Protein AF-A0A2M7SID9-F1 (afdb_monomer)

Foldseek 3Di:
DPPVVVVVVVVVLVVLLVVVLVVLVVVDPDDDPVLSVLSCCLLVVLLVVLLVVLQVVLLVCVPPCPPCLVVVVVVLVVVLVVVVVVVVVCVVPDPDPPNCSPPVNSNVSSNSSNVSSNSVSSVVNVVD

Secondary structure (DSSP, 8-state):
--HHHHHHHHHHHHHHHHHHHHHHHHH-SS--HHHHHHHHHHHHHHHHHHHHHHHHHHHHHTTTSTTTHHHHHHHHHHHHHHHHHHHHHHGGG------TT-HHHHHHHHHHHTHHHHHHHHHHHH--

Sequence (128 aa):
MHMITIVFIALGLAMDALAVSIASGTAIRHLTANGALKIAVFFGSFQAIMPLIGWSAGLGLINLISGVDHWIAFAILSFIGCKMIYESRKIELKERKTNPLNTSVLLILSVATSIDALAVGVSFAFLK

Solvent-accessible surface area (backbone atoms only — not comparable to full-atom values): 7163 Å² total; per-residue (Å²): 134,61,71,66,58,56,52,54,50,52,52,56,62,47,47,61,58,47,52,51,50,50,55,50,56,74,70,40,94,76,77,46,72,69,51,55,50,51,52,50,53,49,37,52,50,39,49,58,47,25,26,54,51,19,27,60,49,25,69,74,36,64,87,75,41,85,86,46,58,71,60,51,54,49,52,52,51,50,51,51,51,50,48,53,54,50,52,65,66,52,62,82,79,52,99,60,88,74,58,72,78,40,66,69,57,44,49,53,51,29,54,65,56,24,50,60,31,20,52,52,14,25,51,56,41,69,69,113

Structure (mmCIF, N/CA/C/O backbone):
data_AF-A0A2M7SID9-F1
#
_entry.id   AF-A0A2M7SID9-F1
#
loop_
_atom_site.group_PDB
_atom_site.id
_atom_site.type_symbol
_atom_site.label_atom_id
_atom_site.label_alt_id
_atom_site.label_comp_id
_atom_site.label_asym_id
_atom_site.label_entity_id
_atom_site.label_seq_id
_atom_site.pdbx_PDB_ins_code
_atom_site.Cartn_x
_atom_site.Cartn_y
_atom_site.Cartn_z
_atom_site.occupancy
_atom_site.B_iso_or_equiv
_atom_site.auth_seq_id
_atom_site.auth_comp_id
_atom_site.auth_asym_id
_atom_site.auth_atom_id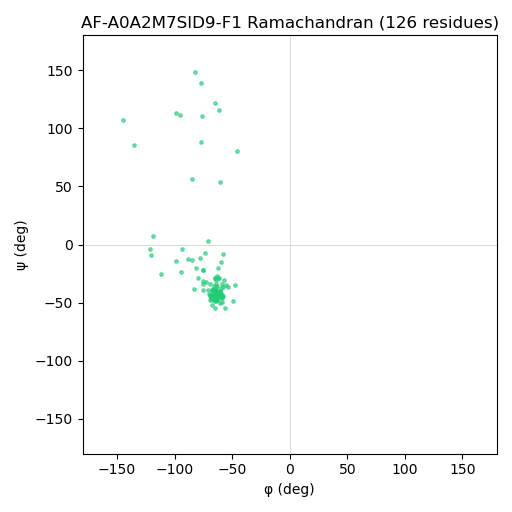
_atom_site.pdbx_PDB_model_num
ATOM 1 N N . MET A 1 1 ? -23.163 3.412 8.743 1.00 59.72 1 MET A N 1
ATOM 2 C CA . MET A 1 1 ? -22.346 3.879 7.597 1.00 59.72 1 MET A CA 1
ATOM 3 C C . MET A 1 1 ? -23.185 3.882 6.337 1.00 59.72 1 MET A C 1
ATOM 5 O O . MET A 1 1 ? -23.836 2.878 6.076 1.00 59.72 1 MET A O 1
ATOM 9 N N . HIS A 1 2 ? -23.179 4.965 5.559 1.00 83.06 2 HIS A N 1
ATOM 10 C CA . HIS A 1 2 ? -23.822 4.975 4.243 1.00 83.06 2 HIS A CA 1
ATOM 11 C C . HIS A 1 2 ? -22.922 4.239 3.238 1.00 83.06 2 HIS A C 1
ATOM 13 O O . HIS A 1 2 ? -21.704 4.419 3.257 1.00 83.06 2 HIS A O 1
ATOM 19 N N . MET A 1 3 ? -23.498 3.430 2.347 1.00 82.88 3 MET A N 1
ATOM 20 C CA . MET A 1 3 ? -22.741 2.611 1.384 1.00 82.88 3 MET A CA 1
ATOM 21 C C . MET A 1 3 ? -21.811 3.457 0.494 1.00 82.88 3 MET A C 1
ATOM 23 O O . MET A 1 3 ? -20.711 3.040 0.152 1.00 82.88 3 MET A O 1
ATOM 27 N N . ILE A 1 4 ? -22.218 4.698 0.223 1.00 88.94 4 ILE A N 1
ATOM 28 C CA . ILE A 1 4 ? -21.449 5.704 -0.520 1.00 88.94 4 ILE A CA 1
ATOM 29 C C . ILE A 1 4 ? -20.114 6.019 0.174 1.00 88.94 4 ILE A C 1
ATOM 31 O O . ILE A 1 4 ? -19.080 6.048 -0.483 1.00 88.94 4 ILE A O 1
ATOM 35 N N . THR A 1 5 ? -20.103 6.203 1.497 1.00 86.19 5 THR A N 1
ATOM 36 C CA . THR A 1 5 ? -18.882 6.531 2.251 1.00 86.19 5 THR A CA 1
ATOM 37 C C . THR A 1 5 ? -17.858 5.401 2.176 1.00 86.19 5 THR A C 1
ATOM 39 O O . THR A 1 5 ? -16.676 5.656 1.975 1.00 86.19 5 THR A O 1
ATOM 42 N N . ILE A 1 6 ? -18.314 4.149 2.274 1.00 85.81 6 ILE A N 1
ATOM 43 C CA . ILE A 1 6 ? -17.445 2.966 2.175 1.00 85.81 6 ILE A CA 1
ATOM 44 C C . ILE A 1 6 ? -16.817 2.884 0.781 1.00 85.81 6 ILE A C 1
ATOM 46 O O . ILE A 1 6 ? -15.619 2.641 0.666 1.00 85.81 6 ILE A O 1
ATOM 50 N N . VAL A 1 7 ? -17.601 3.139 -0.272 1.00 88.50 7 VAL A N 1
ATOM 51 C CA . VAL A 1 7 ? -17.099 3.155 -1.654 1.00 88.50 7 VAL A CA 1
ATOM 52 C C . VAL A 1 7 ? -16.054 4.255 -1.851 1.00 88.50 7 VAL A C 1
ATOM 54 O O . VAL A 1 7 ? -15.006 3.987 -2.429 1.00 88.50 7 VAL A O 1
ATOM 57 N N . PHE A 1 8 ? -16.292 5.465 -1.339 1.00 88.81 8 PHE A N 1
ATOM 58 C CA . PHE A 1 8 ? -15.324 6.563 -1.435 1.00 88.81 8 PHE A CA 1
ATOM 59 C C . PHE A 1 8 ? 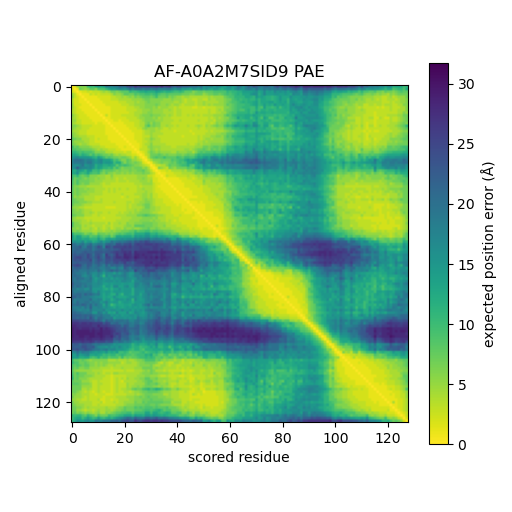-14.022 6.272 -0.679 1.00 88.81 8 PHE A C 1
ATOM 61 O O . PHE A 1 8 ? -12.948 6.546 -1.208 1.00 88.81 8 PHE A O 1
ATOM 68 N N . ILE A 1 9 ? -14.099 5.680 0.517 1.00 86.75 9 ILE A N 1
ATOM 69 C CA . ILE A 1 9 ? -12.914 5.265 1.283 1.00 86.75 9 ILE A CA 1
ATOM 70 C C . ILE A 1 9 ? -12.144 4.176 0.532 1.00 86.75 9 ILE A C 1
ATOM 72 O O . ILE A 1 9 ? -10.931 4.281 0.383 1.00 86.75 9 ILE A O 1
ATOM 76 N N . ALA A 1 10 ? -12.837 3.155 0.022 1.00 86.31 10 ALA A N 1
ATOM 77 C CA . ALA A 1 10 ? -12.209 2.078 -0.739 1.00 86.31 10 ALA A CA 1
ATOM 78 C C . ALA A 1 10 ? -11.527 2.602 -2.012 1.00 86.31 10 ALA A C 1
ATOM 80 O O . ALA A 1 10 ? -10.419 2.180 -2.336 1.00 86.31 10 ALA A O 1
ATOM 81 N N . LEU A 1 11 ? -12.161 3.549 -2.708 1.00 88.44 11 LEU A N 1
ATOM 82 C CA . LEU A 1 11 ? -11.589 4.193 -3.887 1.00 88.44 11 LEU A CA 1
ATOM 83 C C . LEU A 1 11 ? -10.368 5.041 -3.510 1.00 88.44 11 LEU A C 1
ATOM 85 O O . LEU A 1 11 ? -9.350 4.955 -4.188 1.00 88.44 11 LEU A O 1
ATOM 89 N N . GLY A 1 12 ? -10.440 5.784 -2.401 1.00 87.19 12 GLY A N 1
ATOM 90 C CA . GLY A 1 12 ? -9.316 6.527 -1.826 1.00 87.19 12 GLY A CA 1
ATOM 91 C C . GLY A 1 12 ? -8.107 5.643 -1.533 1.00 87.19 12 GLY A C 1
ATOM 92 O O . GLY A 1 12 ? -7.035 5.877 -2.077 1.00 87.19 12 GLY A O 1
ATOM 93 N N . LEU A 1 13 ? -8.306 4.573 -0.763 1.00 84.12 13 LEU A N 1
ATOM 94 C CA . LEU A 1 13 ? -7.258 3.603 -0.423 1.00 84.12 13 LEU A CA 1
ATOM 95 C C . LEU A 1 13 ? -6.681 2.885 -1.651 1.00 84.12 13 LEU A C 1
ATOM 97 O O . LEU A 1 13 ? -5.527 2.465 -1.646 1.00 84.12 13 LEU A O 1
ATOM 101 N N . ALA A 1 14 ? -7.469 2.710 -2.714 1.00 86.62 14 ALA A N 1
ATOM 102 C CA . ALA A 1 14 ? -6.985 2.104 -3.949 1.00 86.62 14 ALA A CA 1
ATOM 103 C C . ALA A 1 14 ? -6.095 3.052 -4.777 1.00 86.62 14 ALA A C 1
ATOM 105 O O . ALA A 1 14 ? -5.303 2.569 -5.593 1.00 86.62 14 ALA A O 1
ATOM 106 N N . MET A 1 15 ? -6.196 4.376 -4.589 1.00 87.69 15 MET A N 1
ATOM 107 C CA . MET A 1 15 ? -5.444 5.354 -5.386 1.00 87.69 15 MET A CA 1
ATOM 108 C C . MET A 1 15 ? -3.932 5.269 -5.161 1.00 87.69 15 MET A C 1
ATOM 110 O O . MET A 1 15 ? -3.184 5.391 -6.132 1.00 87.69 15 MET A O 1
ATOM 114 N N . ASP A 1 16 ? -3.470 4.984 -3.944 1.00 82.88 16 ASP A N 1
ATOM 115 C CA . ASP A 1 16 ? -2.030 4.918 -3.672 1.00 82.88 16 ASP A CA 1
ATOM 116 C C . ASP A 1 16 ? -1.382 3.695 -4.345 1.00 82.88 16 ASP A C 1
ATOM 118 O O . ASP A 1 16 ? -0.341 3.806 -5.003 1.00 82.88 16 ASP A O 1
ATOM 122 N N . ALA A 1 17 ? -2.042 2.533 -4.283 1.00 83.19 17 ALA A N 1
ATOM 123 C CA . ALA A 1 17 ? -1.612 1.333 -5.002 1.00 83.19 17 ALA A CA 1
ATOM 124 C C . ALA A 1 17 ? -1.664 1.527 -6.532 1.00 83.19 17 ALA A C 1
ATOM 126 O O . ALA A 1 17 ? -0.777 1.062 -7.258 1.00 83.19 17 ALA A O 1
ATOM 127 N N . LEU A 1 18 ? -2.671 2.254 -7.031 1.00 85.44 18 LEU A N 1
ATOM 128 C CA . LEU A 1 18 ? -2.798 2.600 -8.447 1.00 85.44 18 LEU A CA 1
ATOM 129 C C . LEU A 1 18 ? -1.645 3.500 -8.914 1.00 85.44 18 LEU A C 1
ATOM 131 O O . LEU A 1 18 ? -1.017 3.206 -9.935 1.00 85.44 18 LEU A O 1
ATOM 135 N N . ALA A 1 19 ? -1.337 4.562 -8.167 1.00 83.06 19 ALA A N 1
ATOM 136 C CA . ALA A 1 19 ? -0.266 5.499 -8.496 1.00 83.06 19 ALA A CA 1
ATOM 137 C C . ALA A 1 19 ? 1.089 4.785 -8.599 1.00 83.06 19 ALA A C 1
ATOM 139 O O . ALA A 1 19 ? 1.826 4.964 -9.574 1.00 83.06 19 ALA A O 1
ATOM 140 N N . VAL A 1 20 ? 1.383 3.903 -7.642 1.00 76.56 20 VAL A N 1
ATOM 141 C CA . VAL A 1 20 ? 2.613 3.107 -7.641 1.00 76.56 20 VAL A CA 1
ATOM 142 C C . VAL A 1 20 ? 2.659 2.105 -8.798 1.00 76.56 20 VAL A C 1
ATOM 144 O O . VAL A 1 20 ? 3.715 1.934 -9.420 1.00 76.56 20 VAL A O 1
ATOM 147 N N . SER A 1 21 ? 1.538 1.460 -9.130 1.00 79.44 21 SER A N 1
ATOM 148 C CA . SER A 1 21 ? 1.467 0.533 -10.264 1.00 79.44 21 SER A CA 1
ATOM 149 C C . SER A 1 21 ? 1.705 1.246 -11.599 1.00 79.44 21 SER A C 1
ATOM 151 O O . SER A 1 21 ? 2.426 0.723 -12.450 1.00 79.44 21 SER A O 1
ATOM 153 N N . ILE A 1 22 ? 1.154 2.452 -11.779 1.00 81.62 22 ILE A N 1
ATOM 154 C CA . ILE A 1 22 ? 1.376 3.271 -12.981 1.00 81.62 22 ILE A CA 1
ATOM 155 C C . ILE A 1 22 ? 2.839 3.719 -13.055 1.00 81.62 22 ILE A C 1
ATOM 157 O O . ILE A 1 22 ? 3.475 3.532 -14.091 1.00 81.62 22 ILE A O 1
ATOM 161 N N . ALA A 1 23 ? 3.399 4.238 -11.959 1.00 75.69 23 ALA A N 1
ATOM 162 C CA . ALA A 1 23 ? 4.797 4.670 -11.903 1.00 75.69 23 ALA A CA 1
ATOM 163 C C . ALA A 1 23 ? 5.777 3.515 -12.177 1.00 75.69 23 ALA A C 1
ATOM 165 O O . ALA A 1 23 ? 6.752 3.669 -12.912 1.00 75.69 23 ALA A O 1
ATOM 166 N N . SER A 1 24 ? 5.499 2.327 -11.634 1.00 72.25 24 SER A N 1
ATOM 167 C CA . SER A 1 24 ? 6.295 1.124 -11.901 1.00 72.25 24 SER A CA 1
ATOM 168 C C . SER A 1 24 ? 6.148 0.664 -13.354 1.00 72.25 24 SER A C 1
ATOM 170 O O . SER A 1 24 ? 7.131 0.263 -13.975 1.00 72.25 24 SER A O 1
ATOM 172 N N . GLY A 1 25 ? 4.939 0.752 -13.917 1.00 73.56 25 GLY A N 1
ATOM 173 C CA . GLY A 1 25 ? 4.653 0.390 -15.305 1.00 73.56 25 GLY A CA 1
ATOM 174 C C . GLY A 1 25 ? 5.360 1.284 -16.326 1.00 73.56 25 GLY A C 1
ATOM 175 O O . GLY A 1 25 ? 5.855 0.777 -17.329 1.00 73.56 25 GLY A O 1
ATOM 176 N N . THR A 1 26 ? 5.468 2.587 -16.060 1.00 73.06 26 THR A N 1
ATOM 177 C CA . THR A 1 26 ? 6.165 3.536 -16.945 1.00 73.06 26 THR A CA 1
ATOM 178 C C . THR A 1 26 ? 7.685 3.502 -16.777 1.00 73.06 26 THR A C 1
ATOM 180 O O . THR A 1 26 ? 8.411 3.739 -17.742 1.00 73.06 26 THR A O 1
ATOM 183 N N . ALA A 1 27 ? 8.189 3.165 -15.585 1.00 67.25 27 ALA A N 1
ATOM 184 C CA . ALA A 1 27 ? 9.624 3.048 -15.319 1.00 67.25 27 ALA A CA 1
ATOM 185 C C . ALA A 1 27 ? 10.263 1.766 -15.901 1.00 67.25 27 ALA A C 1
ATOM 187 O O . ALA A 1 27 ? 11.478 1.720 -16.113 1.00 67.25 27 ALA A O 1
ATOM 188 N N . ILE A 1 28 ? 9.480 0.710 -16.162 1.00 70.00 28 ILE A N 1
ATOM 189 C CA . ILE A 1 28 ? 9.986 -0.576 -16.665 1.00 70.00 28 ILE A CA 1
ATOM 190 C C . ILE A 1 28 ? 9.870 -0.639 -18.195 1.00 70.00 28 ILE A C 1
ATOM 192 O O . ILE A 1 28 ? 8.790 -0.798 -18.750 1.00 70.00 28 ILE A O 1
ATOM 196 N N . ARG A 1 29 ? 11.015 -0.629 -18.892 1.00 60.06 29 ARG A N 1
ATOM 197 C CA . ARG A 1 29 ? 11.093 -0.698 -20.369 1.00 60.06 29 ARG A CA 1
ATOM 198 C C . ARG A 1 29 ? 10.538 -2.001 -20.978 1.00 60.06 29 ARG A C 1
ATOM 200 O O . ARG A 1 29 ? 10.097 -1.992 -22.120 1.00 60.06 29 ARG A O 1
ATOM 207 N N . HIS A 1 30 ? 10.559 -3.107 -20.228 1.00 64.94 30 HIS A N 1
ATOM 208 C CA . HIS A 1 30 ? 9.976 -4.401 -20.613 1.00 64.94 30 HIS A CA 1
ATOM 209 C C . HIS A 1 30 ? 9.197 -5.008 -19.442 1.00 64.94 30 HIS A C 1
ATOM 211 O O . HIS A 1 30 ? 9.738 -5.784 -18.651 1.00 64.94 30 HIS A O 1
ATOM 217 N N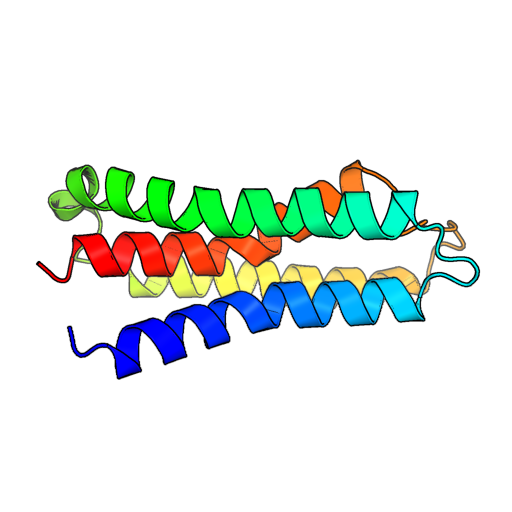 . LEU A 1 31 ? 7.929 -4.624 -19.303 1.00 67.00 31 LEU A N 1
ATOM 218 C CA . LEU A 1 31 ? 7.047 -5.184 -18.285 1.00 67.00 31 LEU A CA 1
ATOM 219 C C . LEU A 1 31 ? 6.595 -6.584 -18.727 1.00 67.00 31 LEU A C 1
ATOM 221 O O . LEU A 1 31 ? 5.851 -6.733 -19.693 1.00 67.00 31 LEU A O 1
ATOM 225 N N . THR A 1 32 ? 7.054 -7.628 -18.042 1.00 75.50 32 THR A N 1
ATOM 226 C CA . THR A 1 32 ? 6.538 -8.989 -18.245 1.00 75.50 32 THR A CA 1
ATOM 227 C C . THR A 1 32 ? 5.247 -9.181 -17.451 1.00 75.50 32 THR A C 1
ATOM 229 O O . THR A 1 32 ? 5.097 -8.619 -16.365 1.00 75.50 32 THR A O 1
ATOM 232 N N . ALA A 1 33 ? 4.324 -10.012 -17.951 1.00 76.75 33 ALA A N 1
ATOM 233 C CA . ALA A 1 33 ? 3.065 -10.322 -17.258 1.00 76.75 33 ALA A CA 1
ATOM 234 C C . ALA A 1 33 ? 3.300 -10.814 -15.816 1.00 76.75 33 ALA A C 1
ATOM 236 O O . ALA A 1 33 ? 2.589 -10.420 -14.897 1.00 76.75 33 ALA A O 1
ATOM 237 N N . ASN A 1 34 ? 4.374 -11.579 -15.596 1.00 77.88 34 ASN A N 1
ATOM 238 C CA . ASN A 1 34 ? 4.789 -12.036 -14.268 1.00 77.88 34 ASN A CA 1
ATOM 239 C C . ASN A 1 34 ? 5.180 -10.879 -13.335 1.00 77.88 34 ASN A C 1
ATOM 241 O O . ASN A 1 34 ? 4.921 -10.943 -12.136 1.00 77.88 34 ASN A O 1
ATOM 245 N N . GLY A 1 35 ? 5.801 -9.820 -13.864 1.00 75.12 35 GLY A N 1
ATOM 246 C CA . GLY A 1 35 ? 6.160 -8.632 -13.094 1.00 75.12 35 GLY A CA 1
ATOM 247 C C . GLY A 1 35 ? 4.936 -7.827 -12.664 1.00 75.12 35 GLY A C 1
ATOM 248 O O . GLY A 1 35 ? 4.825 -7.464 -11.495 1.00 75.12 35 GLY A O 1
ATOM 249 N N . ALA A 1 36 ? 3.985 -7.630 -13.580 1.00 77.81 36 ALA A N 1
ATOM 250 C CA . ALA A 1 36 ? 2.709 -6.983 -13.281 1.00 77.81 36 ALA A CA 1
ATOM 251 C C . ALA A 1 36 ? 1.893 -7.781 -12.250 1.00 77.81 36 ALA A C 1
ATOM 253 O O . ALA A 1 36 ? 1.406 -7.212 -11.274 1.00 77.81 36 ALA A O 1
ATOM 254 N N . LEU A 1 37 ? 1.819 -9.108 -12.411 1.00 82.81 37 LEU A N 1
ATOM 255 C CA . LEU A 1 37 ? 1.137 -9.991 -11.464 1.00 82.81 37 LEU A CA 1
ATOM 256 C C . LEU A 1 37 ? 1.772 -9.914 -10.071 1.00 82.81 37 LEU A C 1
ATOM 258 O O . LEU A 1 37 ? 1.070 -9.874 -9.067 1.00 82.81 37 LEU A O 1
ATOM 262 N N . LYS A 1 38 ? 3.105 -9.845 -9.999 1.00 81.44 38 LYS A N 1
ATOM 263 C CA . LYS A 1 38 ? 3.821 -9.716 -8.730 1.00 81.44 38 LYS A CA 1
ATOM 264 C C . LYS A 1 38 ? 3.482 -8.400 -8.025 1.00 81.44 38 LYS A C 1
ATOM 266 O O . LYS A 1 38 ? 3.195 -8.428 -6.835 1.00 81.44 38 LYS A O 1
ATOM 271 N N . ILE A 1 39 ? 3.456 -7.277 -8.747 1.00 80.69 39 ILE A N 1
ATOM 272 C CA . ILE A 1 39 ? 3.033 -5.976 -8.199 1.00 80.69 39 ILE A CA 1
ATOM 273 C C . ILE A 1 39 ? 1.597 -6.066 -7.676 1.00 80.69 39 ILE A C 1
ATOM 275 O O . ILE A 1 39 ? 1.350 -5.718 -6.524 1.00 80.69 39 ILE A O 1
ATOM 279 N N . ALA A 1 40 ? 0.679 -6.606 -8.481 1.00 83.38 40 ALA A N 1
ATOM 280 C CA . ALA A 1 40 ? -0.726 -6.744 -8.112 1.00 83.38 40 ALA A CA 1
ATOM 281 C C . ALA A 1 40 ? -0.930 -7.621 -6.865 1.00 83.38 40 ALA A C 1
ATOM 283 O O . ALA A 1 40 ? -1.697 -7.254 -5.980 1.00 83.38 40 ALA A O 1
ATOM 284 N N . VAL A 1 41 ? -0.225 -8.752 -6.761 1.00 85.75 41 VAL A N 1
ATOM 285 C CA . VAL A 1 41 ? -0.326 -9.654 -5.603 1.00 85.75 41 VAL A CA 1
ATOM 286 C C . VAL A 1 41 ? 0.228 -8.998 -4.343 1.00 85.75 41 VAL A C 1
ATOM 288 O O . VAL A 1 41 ? -0.415 -9.068 -3.299 1.00 85.75 41 VAL A O 1
ATOM 291 N N . PHE A 1 42 ? 1.391 -8.347 -4.417 1.00 83.94 42 PHE A N 1
ATOM 292 C CA . PHE A 1 42 ? 1.977 -7.677 -3.254 1.00 83.94 42 PHE A CA 1
ATOM 293 C C . PHE A 1 42 ? 1.108 -6.504 -2.787 1.00 83.94 42 PHE A C 1
ATOM 295 O O . PHE A 1 42 ? 0.665 -6.508 -1.643 1.00 83.94 42 PHE A O 1
ATOM 302 N N . PHE A 1 43 ? 0.775 -5.556 -3.664 1.00 84.19 43 PHE A N 1
ATOM 303 C CA . PHE A 1 43 ? -0.056 -4.415 -3.276 1.00 84.19 43 PHE A CA 1
ATOM 304 C C . PHE A 1 43 ? -1.465 -4.844 -2.866 1.00 84.19 43 PHE A C 1
ATOM 306 O O . PHE A 1 43 ? -1.935 -4.433 -1.815 1.00 84.19 43 PHE A O 1
ATOM 313 N N . GLY A 1 44 ? -2.121 -5.722 -3.628 1.00 85.25 44 GLY A N 1
ATOM 314 C CA . GLY A 1 44 ? -3.477 -6.173 -3.315 1.00 85.25 44 GLY A CA 1
ATOM 315 C C . GLY A 1 44 ? -3.571 -6.928 -1.987 1.00 85.25 44 GLY A C 1
ATOM 316 O O . GLY A 1 44 ? -4.499 -6.692 -1.216 1.00 85.25 44 GLY A O 1
ATOM 317 N N . SER A 1 45 ? -2.601 -7.799 -1.681 1.00 87.44 45 SER A N 1
ATOM 318 C CA . SER A 1 45 ? -2.593 -8.526 -0.403 1.00 87.44 45 SER A CA 1
ATOM 319 C C . SER A 1 45 ? -2.351 -7.594 0.784 1.00 87.44 45 SER A C 1
ATOM 321 O O . SER A 1 45 ? -3.107 -7.652 1.752 1.00 87.44 45 SER A O 1
ATOM 323 N N . PHE A 1 46 ? -1.366 -6.695 0.708 1.00 84.94 46 PHE A N 1
ATOM 324 C CA . PHE A 1 46 ? -1.098 -5.740 1.785 1.00 84.94 46 PHE A CA 1
ATOM 325 C C . PHE A 1 46 ? -2.256 -4.745 1.984 1.00 84.94 46 PHE A C 1
ATOM 327 O O . PHE A 1 46 ? -2.689 -4.561 3.123 1.00 84.94 46 PHE A O 1
ATOM 334 N N . GLN A 1 47 ? -2.836 -4.195 0.909 1.00 86.44 47 GLN A N 1
ATOM 335 C CA . GLN A 1 47 ? -3.972 -3.262 0.992 1.00 86.44 47 GLN A CA 1
ATOM 336 C C . GLN A 1 47 ? -5.238 -3.928 1.563 1.00 86.44 47 GLN A C 1
ATOM 338 O O . GLN A 1 47 ? -6.045 -3.254 2.193 1.00 86.44 47 GLN A O 1
ATOM 343 N N . ALA A 1 48 ? -5.419 -5.243 1.379 1.00 86.56 48 ALA A N 1
ATOM 344 C CA . ALA A 1 48 ? -6.548 -5.988 1.943 1.00 86.56 48 ALA A CA 1
ATOM 345 C C . ALA A 1 48 ? -6.317 -6.420 3.403 1.00 86.56 48 ALA A C 1
ATOM 347 O O . ALA A 1 48 ? -7.241 -6.392 4.216 1.00 86.56 48 ALA A O 1
ATOM 348 N N . ILE A 1 49 ? -5.089 -6.822 3.746 1.00 86.94 49 ILE A N 1
ATOM 349 C CA . ILE A 1 49 ? -4.742 -7.316 5.086 1.00 86.94 49 ILE A CA 1
ATOM 350 C C . ILE A 1 49 ? -4.641 -6.162 6.094 1.00 86.94 49 ILE A C 1
ATOM 352 O O . ILE A 1 49 ? -5.086 -6.304 7.233 1.00 86.94 49 ILE A O 1
ATOM 356 N N . MET A 1 50 ? -4.092 -5.012 5.700 1.00 84.88 50 MET A N 1
ATOM 357 C CA . MET A 1 50 ? -3.835 -3.898 6.621 1.00 84.88 50 MET A CA 1
ATOM 358 C C . MET A 1 50 ? -5.095 -3.307 7.281 1.00 84.88 50 MET A C 1
ATOM 360 O O . MET A 1 50 ? -5.066 -3.133 8.499 1.00 84.88 50 MET A O 1
ATOM 364 N N . PRO A 1 51 ? -6.222 -3.077 6.576 1.00 83.88 51 PRO A N 1
ATOM 365 C CA . PRO A 1 51 ? -7.474 -2.661 7.208 1.00 83.88 51 PRO A CA 1
ATOM 366 C C . PRO A 1 51 ? -7.997 -3.666 8.234 1.00 83.88 51 PRO A C 1
ATOM 368 O O . PRO A 1 51 ? -8.512 -3.263 9.273 1.00 83.88 51 PRO A O 1
ATOM 371 N N . LEU A 1 52 ? -7.842 -4.971 7.975 1.00 83.81 52 LEU A N 1
ATOM 372 C CA . LEU A 1 52 ? -8.252 -6.028 8.906 1.00 83.81 52 LE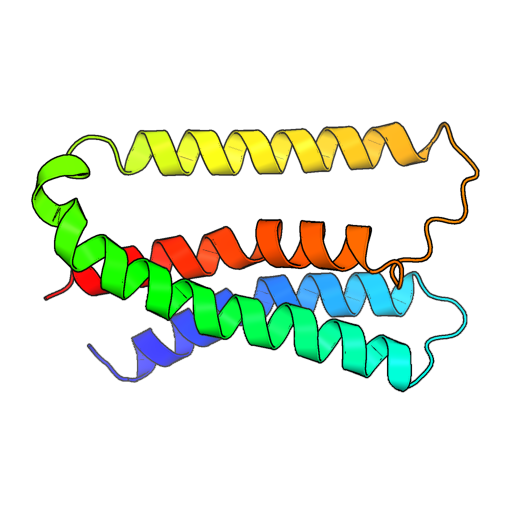U A CA 1
ATOM 373 C C . LEU A 1 52 ? -7.382 -6.019 10.165 1.00 83.81 52 LEU A C 1
ATOM 375 O O . LEU A 1 52 ? -7.907 -6.094 11.277 1.00 83.81 52 LEU A O 1
ATOM 379 N N . ILE A 1 53 ? -6.062 -5.876 9.996 1.00 81.88 53 ILE A N 1
ATOM 380 C CA . ILE A 1 53 ? -5.124 -5.731 11.115 1.00 81.88 53 ILE A CA 1
ATOM 381 C C . ILE A 1 53 ? -5.470 -4.475 11.913 1.00 81.88 53 ILE A C 1
ATOM 383 O O . ILE A 1 53 ? -5.641 -4.570 13.125 1.00 81.88 53 ILE A O 1
ATOM 387 N N . GLY A 1 54 ? -5.639 -3.329 11.251 1.00 79.06 54 GLY A N 1
ATOM 388 C CA . GLY A 1 54 ? -5.996 -2.063 11.889 1.00 79.06 54 GLY A CA 1
ATOM 389 C C . GLY A 1 54 ? -7.308 -2.151 12.666 1.00 79.06 54 GLY A C 1
ATOM 390 O O . GLY A 1 54 ? -7.369 -1.736 13.820 1.00 79.06 54 GLY A O 1
ATOM 391 N N . TRP A 1 55 ? -8.329 -2.783 12.086 1.00 80.25 55 TRP A N 1
ATOM 392 C CA . TRP A 1 55 ? -9.609 -3.002 12.755 1.00 80.25 55 TRP A CA 1
ATOM 393 C C . TRP A 1 55 ? -9.470 -3.902 13.992 1.00 80.25 55 TRP A C 1
ATOM 395 O O . TRP A 1 55 ? -9.964 -3.561 15.067 1.00 80.25 55 TRP A O 1
ATOM 405 N N . SER A 1 56 ? -8.733 -5.013 13.882 1.00 77.31 56 SER A N 1
ATOM 406 C CA . SER A 1 56 ? -8.492 -5.921 15.014 1.00 77.31 56 SER A CA 1
ATOM 407 C C . SER A 1 56 ? -7.639 -5.291 16.125 1.00 77.31 56 SER A C 1
ATOM 409 O O . SER A 1 56 ? -7.925 -5.485 17.306 1.00 77.31 56 SER A O 1
ATOM 411 N N . ALA A 1 57 ? -6.630 -4.494 15.764 1.00 72.50 57 ALA A N 1
ATOM 412 C CA . ALA A 1 57 ? -5.771 -3.785 16.704 1.00 72.50 57 ALA A CA 1
ATOM 413 C C . ALA A 1 57 ? -6.524 -2.641 17.394 1.00 72.50 57 ALA A C 1
ATOM 415 O O . ALA A 1 57 ? -6.375 -2.449 18.601 1.00 72.50 57 ALA A O 1
ATOM 416 N N . GLY A 1 58 ? -7.380 -1.924 16.659 1.00 68.50 58 GLY A N 1
ATOM 417 C CA . GLY A 1 58 ? -8.212 -0.846 17.190 1.00 68.50 58 GLY A CA 1
ATOM 418 C C . GLY A 1 58 ? -9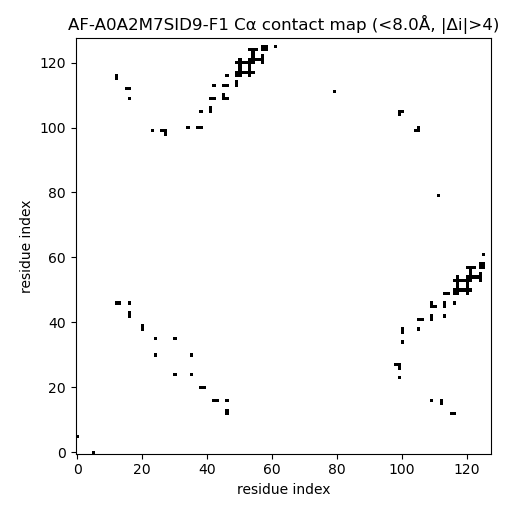.148 -1.310 18.310 1.00 68.50 58 GLY A C 1
ATOM 419 O O . GLY A 1 58 ? -9.310 -0.594 19.293 1.00 68.50 58 GLY A O 1
ATOM 420 N N . LEU A 1 59 ? -9.656 -2.549 18.251 1.00 65.06 59 LEU A N 1
ATOM 421 C CA . LEU A 1 59 ? -10.459 -3.140 19.334 1.00 65.06 59 LEU A CA 1
ATOM 422 C C . LEU A 1 59 ? -9.687 -3.280 20.663 1.00 65.06 59 LEU A C 1
ATOM 424 O O . LEU A 1 59 ? -10.302 -3.218 21.725 1.00 65.06 59 LEU A O 1
ATOM 428 N N . GLY A 1 60 ? -8.359 -3.447 20.624 1.00 60.88 60 GLY A N 1
ATOM 429 C CA . GLY A 1 60 ? -7.499 -3.512 21.816 1.00 60.88 60 GLY A CA 1
ATOM 430 C C . GLY A 1 60 ? -6.874 -2.170 22.223 1.00 60.88 60 GLY A C 1
ATOM 431 O O . GLY A 1 60 ? -6.531 -1.978 23.389 1.00 60.88 60 GLY A O 1
ATOM 432 N N . LEU A 1 61 ? -6.738 -1.231 21.281 1.00 56.41 61 LEU A N 1
ATOM 433 C CA . LEU A 1 61 ? -6.056 0.060 21.458 1.00 56.41 61 LEU A CA 1
ATOM 434 C C . LEU A 1 61 ? -6.980 1.227 21.855 1.00 56.41 61 LEU A C 1
ATOM 436 O O . LEU A 1 61 ? -6.465 2.312 22.141 1.00 56.41 61 LEU A O 1
ATOM 440 N N . ILE A 1 62 ? -8.304 1.020 21.927 1.00 54.38 62 ILE A N 1
ATOM 441 C CA . ILE A 1 62 ? -9.301 2.037 22.334 1.00 54.38 62 ILE A CA 1
ATOM 442 C C . ILE A 1 62 ? -8.904 2.782 23.622 1.00 54.38 62 ILE A C 1
ATOM 444 O O . ILE A 1 62 ? -9.119 3.987 23.723 1.00 54.38 62 ILE A O 1
ATOM 448 N N . ASN A 1 63 ? -8.248 2.106 24.569 1.00 52.75 63 ASN A N 1
ATOM 449 C CA . ASN A 1 63 ? -7.831 2.714 25.837 1.00 52.75 63 ASN A CA 1
ATOM 450 C C . ASN A 1 63 ? -6.478 3.453 25.786 1.00 52.75 63 ASN A C 1
ATOM 452 O O . ASN A 1 63 ? -6.170 4.186 26.720 1.00 52.75 63 ASN A O 1
ATOM 456 N N . LEU A 1 64 ? -5.661 3.275 24.738 1.00 52.19 64 LEU A N 1
ATOM 457 C CA . LEU A 1 64 ? -4.280 3.786 24.692 1.00 52.19 64 LEU A CA 1
ATOM 458 C C . LEU A 1 64 ? -4.072 4.923 23.671 1.00 52.19 64 LEU A C 1
ATOM 460 O O . LEU A 1 64 ? -3.168 5.737 23.849 1.00 52.19 64 LEU A O 1
ATOM 464 N N . ILE A 1 65 ? -4.892 5.001 22.611 1.00 52.38 65 ILE A N 1
ATOM 465 C CA . ILE A 1 65 ? -4.668 5.914 21.466 1.00 52.38 65 ILE A CA 1
ATOM 466 C C . ILE A 1 65 ? -5.490 7.213 21.530 1.00 52.38 65 ILE A C 1
ATOM 468 O O . ILE A 1 65 ? -5.134 8.179 20.856 1.00 52.38 65 ILE A O 1
ATOM 472 N N . SER A 1 66 ? -6.506 7.305 22.400 1.00 52.75 66 SER A N 1
ATOM 473 C CA . SER A 1 66 ? -7.458 8.435 22.452 1.00 52.75 66 SER A CA 1
ATOM 474 C C . SER A 1 66 ? -6.841 9.836 22.672 1.00 52.75 66 SER A C 1
ATOM 476 O O . SER A 1 66 ? -7.564 10.823 22.575 1.00 52.75 66 SER A O 1
ATOM 478 N N . GLY A 1 67 ? -5.537 9.955 22.957 1.00 53.84 67 GLY A N 1
ATOM 479 C CA . GLY A 1 67 ? -4.829 11.238 23.082 1.00 53.84 67 GLY A CA 1
ATOM 480 C C . GLY A 1 67 ? -3.649 11.459 22.125 1.00 53.84 67 GLY A C 1
ATOM 481 O O . GLY A 1 67 ? -3.127 12.569 22.084 1.00 53.84 67 GLY A O 1
ATOM 482 N N . VAL A 1 68 ? -3.205 10.448 21.363 1.00 52.88 68 VAL A N 1
ATOM 483 C CA . VAL A 1 68 ? -1.929 10.504 20.602 1.00 52.88 68 VAL A CA 1
ATOM 484 C C . VAL A 1 68 ? -2.124 10.308 19.086 1.00 52.88 68 VAL A C 1
ATOM 486 O O . VAL A 1 68 ? -1.181 10.457 18.310 1.00 52.88 68 VAL A O 1
ATOM 489 N N . ASP A 1 69 ? -3.359 10.045 18.651 1.00 55.16 69 ASP A N 1
ATOM 490 C CA . ASP A 1 69 ? -3.749 9.748 17.262 1.00 55.16 69 ASP A CA 1
ATOM 491 C C . ASP A 1 69 ? -3.200 10.767 16.234 1.00 55.16 69 ASP A C 1
ATOM 493 O O . ASP A 1 69 ? -2.515 10.403 15.277 1.00 55.16 69 ASP A O 1
ATOM 497 N N . HIS A 1 70 ? -3.360 12.068 16.506 1.00 59.31 70 HIS A N 1
ATOM 498 C CA . HIS A 1 70 ? -2.892 13.141 15.615 1.00 59.31 70 HIS A CA 1
ATOM 499 C C . HIS A 1 70 ? -1.365 13.211 15.478 1.00 59.31 70 HIS A C 1
ATOM 501 O O . HIS A 1 70 ? -0.843 13.451 14.389 1.00 59.31 70 HIS A O 1
ATOM 507 N N . TRP A 1 71 ? -0.634 13.012 16.577 1.00 57.47 71 TRP A N 1
ATOM 508 C CA . TRP A 1 71 ? 0.828 13.115 16.577 1.00 57.47 71 TRP A CA 1
ATOM 509 C C . TRP A 1 71 ? 1.485 11.897 15.930 1.00 57.47 71 TRP A C 1
ATOM 511 O O . TRP A 1 71 ? 2.505 12.042 15.256 1.00 57.47 71 TRP A O 1
ATOM 521 N N . ILE A 1 72 ? 0.886 10.713 16.079 1.00 60.56 72 ILE A N 1
ATOM 522 C CA . ILE A 1 72 ? 1.367 9.484 15.439 1.00 60.56 72 ILE A CA 1
ATOM 523 C C . ILE A 1 72 ? 1.164 9.551 13.924 1.00 60.56 72 ILE A C 1
ATOM 525 O O . ILE A 1 72 ? 2.118 9.307 13.184 1.00 60.56 72 ILE A O 1
ATOM 529 N N . ALA A 1 73 ? -0.025 9.948 13.455 1.00 59.78 73 ALA A N 1
ATOM 530 C CA . ALA A 1 73 ? -0.279 10.125 12.026 1.00 59.78 73 ALA A CA 1
ATOM 531 C C . ALA A 1 73 ? 0.668 11.172 11.413 1.00 59.78 73 ALA A C 1
ATOM 533 O O . ALA A 1 73 ? 1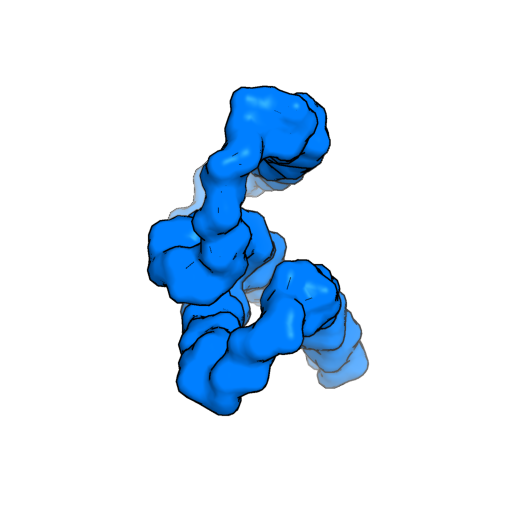.275 10.927 10.370 1.00 59.78 73 ALA A O 1
ATOM 534 N N . PHE A 1 74 ? 0.873 12.302 12.100 1.00 65.44 74 PHE A N 1
ATOM 535 C CA . PHE A 1 74 ? 1.807 13.343 11.668 1.00 65.44 74 PHE A CA 1
ATOM 536 C C . PHE A 1 74 ? 3.262 12.852 11.612 1.00 65.44 74 PHE A C 1
ATOM 538 O O . PHE A 1 74 ? 3.960 13.114 10.633 1.00 65.44 74 PHE A O 1
ATOM 545 N N . ALA A 1 75 ? 3.726 12.108 12.621 1.00 68.69 75 ALA A N 1
ATOM 546 C CA . ALA A 1 75 ? 5.088 11.577 12.660 1.00 68.69 75 ALA A CA 1
ATOM 547 C C . ALA A 1 75 ? 5.340 10.559 11.538 1.00 68.69 75 ALA A C 1
ATOM 549 O O . ALA A 1 75 ? 6.370 10.623 10.865 1.00 68.69 75 ALA A O 1
ATOM 550 N N . ILE A 1 76 ? 4.383 9.660 11.300 1.00 58.62 76 ILE A N 1
ATOM 551 C CA . ILE A 1 76 ? 4.456 8.658 10.234 1.00 58.62 76 ILE A CA 1
ATOM 552 C C . ILE A 1 76 ? 4.444 9.339 8.859 1.00 58.62 76 ILE A C 1
ATOM 554 O O . ILE A 1 76 ? 5.318 9.061 8.037 1.00 58.62 76 ILE A O 1
ATOM 558 N N . LEU A 1 77 ? 3.520 10.276 8.621 1.00 63.56 77 LEU A N 1
ATOM 559 C CA . LEU A 1 77 ? 3.399 10.972 7.336 1.00 63.56 77 LEU A CA 1
ATOM 560 C C . LEU A 1 77 ? 4.613 11.871 7.056 1.00 63.56 77 LEU A C 1
ATOM 562 O O . LEU A 1 77 ? 5.118 11.899 5.934 1.00 63.56 77 LEU A O 1
ATOM 566 N N . SER A 1 78 ? 5.137 12.546 8.083 1.00 74.38 78 SER A N 1
ATOM 567 C CA . SER A 1 78 ? 6.365 13.342 7.990 1.00 74.38 78 SER A CA 1
ATOM 568 C C . SER A 1 78 ? 7.584 12.465 7.696 1.00 74.38 78 SER A C 1
ATOM 570 O O . SER A 1 78 ? 8.387 12.794 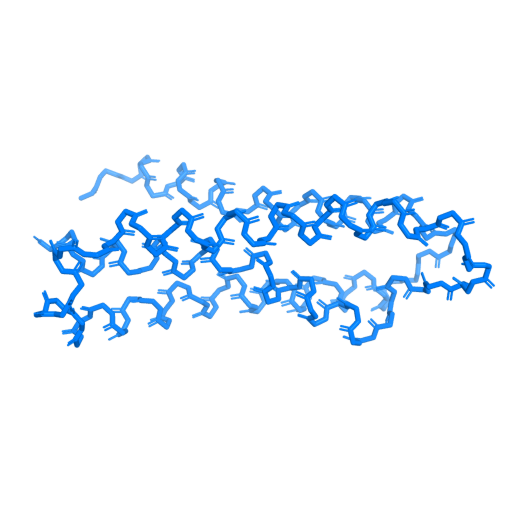6.821 1.00 74.38 78 SER A O 1
ATOM 572 N N . PHE A 1 79 ? 7.702 11.306 8.351 1.00 68.44 79 PHE A N 1
ATOM 573 C CA . PHE A 1 79 ? 8.790 10.362 8.102 1.00 68.44 79 PHE A CA 1
ATOM 574 C C . PHE A 1 79 ? 8.737 9.778 6.684 1.00 68.44 79 PHE A C 1
ATOM 576 O O . PHE A 1 79 ? 9.757 9.755 5.991 1.00 68.44 79 PHE A O 1
ATOM 583 N N . ILE A 1 80 ? 7.555 9.359 6.222 1.00 59.50 80 ILE A N 1
ATOM 584 C CA . ILE A 1 80 ? 7.350 8.833 4.864 1.00 59.50 80 ILE A CA 1
ATOM 585 C C . ILE A 1 80 ? 7.612 9.928 3.824 1.00 59.50 80 ILE A C 1
ATOM 587 O O . ILE A 1 80 ? 8.377 9.699 2.886 1.00 59.50 80 ILE A O 1
ATOM 591 N N . GLY A 1 81 ? 7.075 11.135 4.024 1.00 64.19 81 GLY A N 1
ATOM 592 C CA . GLY A 1 81 ? 7.318 12.287 3.154 1.00 64.19 81 GLY A CA 1
ATOM 593 C C . GLY A 1 81 ? 8.804 12.645 3.065 1.00 64.19 81 GLY A C 1
ATOM 594 O O . GLY A 1 81 ? 9.345 12.800 1.969 1.00 64.19 81 GLY A O 1
ATOM 595 N N . CYS A 1 82 ? 9.509 12.676 4.199 1.00 73.25 82 CYS A N 1
ATOM 596 C CA . CYS A 1 82 ? 10.955 12.901 4.233 1.00 73.25 82 CYS A CA 1
ATOM 597 C C . CYS A 1 82 ? 11.734 11.781 3.531 1.00 73.25 82 CYS A C 1
ATOM 599 O O . CYS A 1 82 ? 12.677 12.068 2.790 1.00 73.25 82 CYS A O 1
ATOM 601 N N . LYS A 1 83 ? 11.341 10.512 3.715 1.00 61.22 83 LYS A N 1
ATOM 602 C CA . LYS A 1 83 ? 11.949 9.369 3.018 1.00 61.22 83 LYS A CA 1
ATOM 603 C C . LYS A 1 83 ? 11.768 9.488 1.506 1.00 61.22 83 LYS A C 1
ATOM 605 O O . LYS A 1 83 ? 12.741 9.285 0.785 1.00 61.22 83 LYS A O 1
ATOM 610 N N . MET A 1 84 ? 10.576 9.856 1.034 1.00 57.31 84 MET A N 1
ATOM 611 C CA . MET A 1 84 ? 10.292 10.050 -0.393 1.00 57.31 84 MET A CA 1
ATOM 612 C C . MET A 1 84 ? 11.136 11.185 -0.985 1.00 57.31 84 MET A C 1
ATOM 614 O O . MET A 1 84 ? 11.736 11.009 -2.043 1.00 57.31 84 MET A O 1
ATOM 618 N N . ILE A 1 85 ? 11.269 12.314 -0.278 1.00 69.19 85 ILE A N 1
ATOM 619 C CA . ILE A 1 85 ? 12.134 13.431 -0.697 1.00 69.19 85 ILE A CA 1
ATOM 620 C C . ILE A 1 85 ? 13.611 13.002 -0.728 1.00 69.19 85 ILE A C 1
ATOM 622 O O . ILE A 1 85 ? 14.336 13.314 -1.678 1.00 69.19 85 ILE A O 1
ATOM 626 N N . TYR A 1 86 ? 14.070 12.263 0.285 1.00 66.00 86 TYR A N 1
ATOM 627 C CA . TYR A 1 86 ? 15.442 11.759 0.358 1.00 66.00 86 TYR A CA 1
ATOM 628 C C . TYR A 1 86 ? 15.748 10.737 -0.746 1.00 66.00 86 TYR A C 1
ATOM 630 O O . TYR A 1 86 ? 16.791 10.832 -1.395 1.00 66.00 86 TYR A O 1
ATOM 638 N N . GLU A 1 87 ? 14.843 9.787 -1.001 1.00 55.59 87 GLU A N 1
ATOM 639 C CA . GLU A 1 87 ? 14.960 8.825 -2.103 1.00 55.59 87 GLU A CA 1
ATOM 640 C C . GLU A 1 87 ? 14.955 9.540 -3.456 1.00 55.59 87 GLU A C 1
ATOM 642 O O . GLU A 1 87 ? 15.817 9.249 -4.284 1.00 55.59 87 GLU A O 1
ATOM 647 N N . SER A 1 88 ? 14.096 10.546 -3.642 1.00 52.94 88 SER A N 1
ATOM 648 C CA . SER A 1 88 ? 14.040 11.320 -4.885 1.00 52.94 88 SER A CA 1
ATOM 649 C C . SER A 1 88 ? 15.332 12.101 -5.161 1.00 52.94 88 SER A C 1
ATOM 651 O O . SER A 1 88 ? 15.733 12.202 -6.317 1.00 52.94 88 SER A O 1
ATOM 653 N N . ARG A 1 89 ? 16.030 12.605 -4.128 1.00 56.22 89 ARG A N 1
ATOM 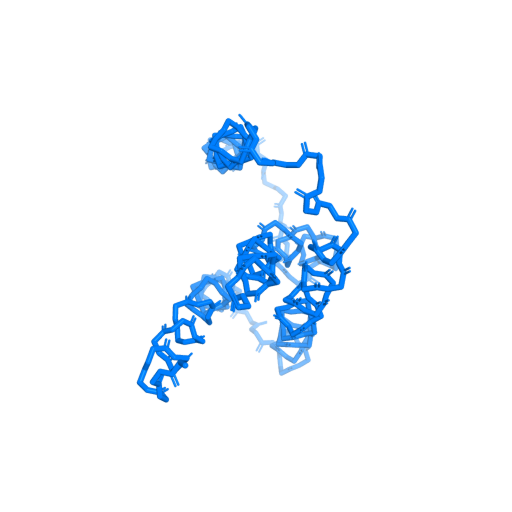654 C CA . ARG A 1 89 ? 17.338 13.286 -4.282 1.00 56.22 89 ARG A CA 1
ATOM 655 C C . ARG A 1 89 ? 18.528 12.330 -4.402 1.00 56.22 89 ARG A C 1
ATOM 657 O O . ARG A 1 89 ? 19.585 12.734 -4.874 1.00 56.22 89 ARG A O 1
ATOM 664 N N . LYS A 1 90 ? 18.400 11.072 -3.971 1.00 47.25 90 LYS A N 1
ATOM 665 C CA . LYS A 1 90 ? 19.497 10.084 -4.006 1.00 47.25 90 LYS A CA 1
ATOM 666 C C . LYS A 1 90 ? 19.570 9.300 -5.322 1.00 47.25 90 LYS A C 1
ATOM 668 O O . LYS A 1 90 ? 20.587 8.654 -5.580 1.00 47.25 90 LYS A O 1
ATOM 673 N N . ILE A 1 91 ? 18.534 9.385 -6.160 1.00 48.50 91 ILE A N 1
ATOM 674 C CA . ILE A 1 91 ? 18.496 8.786 -7.505 1.00 48.50 91 ILE A CA 1
ATOM 675 C C . ILE A 1 91 ? 19.575 9.380 -8.438 1.00 48.50 91 ILE A C 1
ATOM 677 O O . ILE A 1 91 ? 20.006 8.701 -9.363 1.00 48.50 91 ILE A O 1
ATOM 681 N N . GLU A 1 92 ? 20.123 10.567 -8.146 1.00 41.12 92 GLU A N 1
ATOM 682 C CA . GLU A 1 92 ? 21.163 11.204 -8.976 1.00 41.12 92 GLU A CA 1
ATOM 683 C C . GLU A 1 92 ? 22.589 10.634 -8.809 1.00 41.12 92 GLU A C 1
ATOM 685 O O . GLU A 1 92 ? 23.461 10.938 -9.615 1.00 41.12 92 GLU A O 1
ATOM 690 N N . LEU A 1 93 ? 22.865 9.791 -7.801 1.00 40.72 93 LEU A N 1
ATOM 691 C CA . LEU A 1 93 ? 24.249 9.399 -7.449 1.00 40.72 93 LEU A CA 1
ATOM 692 C C . LEU A 1 93 ? 24.566 7.901 -7.563 1.00 40.72 93 LEU A C 1
ATOM 694 O O . LEU A 1 93 ? 25.652 7.461 -7.180 1.00 40.72 93 LEU A O 1
ATOM 698 N N . LYS A 1 94 ? 23.654 7.086 -8.100 1.00 37.59 94 LYS A N 1
ATOM 699 C CA . LYS A 1 94 ? 23.952 5.675 -8.377 1.00 37.59 94 LYS A CA 1
ATOM 700 C C . LYS A 1 94 ? 23.246 5.217 -9.644 1.00 37.59 94 LYS A C 1
ATOM 702 O O . LYS A 1 94 ? 22.060 4.912 -9.614 1.00 37.59 94 LYS A O 1
ATOM 707 N N . GLU A 1 95 ? 24.021 5.024 -10.708 1.00 37.34 95 GLU A N 1
ATOM 708 C CA . GLU A 1 95 ? 23.713 4.129 -11.831 1.00 37.34 95 GLU A CA 1
ATOM 709 C C . GLU A 1 95 ? 23.568 2.664 -11.362 1.00 37.34 95 GLU A C 1
ATOM 711 O O . GLU A 1 95 ? 24.230 1.740 -11.835 1.00 37.34 95 GLU A O 1
ATOM 716 N N . ARG A 1 96 ? 22.711 2.392 -10.381 1.00 41.69 96 ARG A N 1
ATOM 717 C CA . ARG A 1 96 ? 22.231 1.040 -10.148 1.00 41.69 96 ARG A CA 1
ATOM 718 C C . ARG A 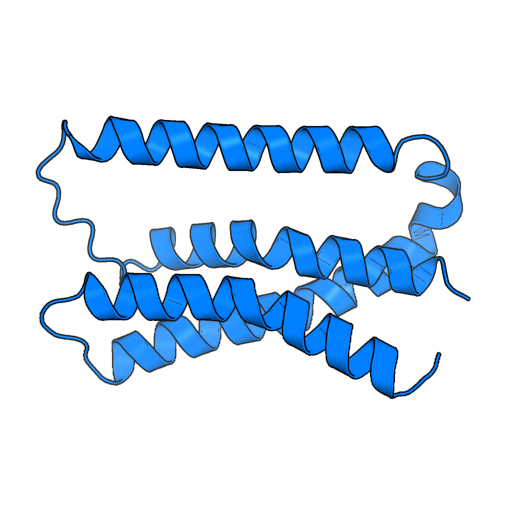1 96 ? 20.876 0.979 -10.802 1.00 41.69 96 ARG A C 1
ATOM 720 O O . ARG A 1 96 ? 19.954 1.635 -10.346 1.00 41.69 96 ARG A O 1
ATOM 727 N N . LYS A 1 97 ? 20.784 0.168 -11.855 1.00 42.78 97 LYS A N 1
ATOM 728 C CA . LYS A 1 97 ? 19.547 -0.393 -12.402 1.00 42.78 97 LYS A CA 1
ATOM 729 C C . LYS A 1 97 ? 18.685 -0.938 -11.252 1.00 42.78 97 LYS A C 1
ATOM 731 O O . LYS A 1 97 ? 18.728 -2.130 -10.949 1.00 42.78 97 LYS A O 1
ATOM 736 N N . THR A 1 98 ? 17.950 -0.086 -10.548 1.00 48.31 98 THR A N 1
ATOM 737 C CA . THR A 1 98 ? 16.987 -0.499 -9.534 1.00 48.31 98 THR A CA 1
ATOM 738 C C . THR A 1 98 ? 15.783 -0.984 -10.303 1.00 48.31 98 THR A C 1
ATOM 740 O O . THR A 1 98 ? 14.906 -0.209 -10.661 1.00 48.31 98 THR A O 1
ATOM 743 N N . ASN A 1 99 ? 15.799 -2.267 -10.649 1.00 54.94 99 ASN A N 1
ATOM 744 C CA . ASN A 1 99 ? 14.663 -2.908 -11.276 1.00 54.94 99 ASN A CA 1
ATOM 745 C C . ASN A 1 99 ? 13.491 -2.815 -10.278 1.00 54.94 99 ASN A C 1
ATOM 747 O O . ASN A 1 99 ? 13.606 -3.405 -9.199 1.00 54.94 99 ASN A O 1
ATOM 751 N N . PRO A 1 100 ? 12.393 -2.097 -10.578 1.00 54.66 100 PRO A N 1
ATOM 752 C CA . PRO A 1 100 ? 11.244 -1.976 -9.672 1.00 54.66 100 PRO A CA 1
ATOM 753 C C . PRO A 1 100 ? 10.602 -3.339 -9.353 1.00 54.66 100 PRO A C 1
ATOM 755 O O . PRO A 1 100 ? 9.883 -3.491 -8.375 1.00 54.66 100 PRO A O 1
ATOM 758 N N . LEU A 1 101 ? 10.939 -4.368 -10.140 1.00 55.50 101 LEU A N 1
ATOM 759 C CA . LEU A 1 101 ? 10.590 -5.775 -9.927 1.00 55.50 101 LEU A CA 1
ATOM 760 C C . LEU A 1 101 ? 11.366 -6.463 -8.791 1.00 55.50 101 LEU A C 1
ATOM 762 O O . LEU A 1 101 ? 11.087 -7.628 -8.471 1.00 55.50 101 LEU A O 1
ATOM 766 N N . ASN A 1 102 ? 12.368 -5.798 -8.208 1.00 67.12 102 ASN A N 1
ATOM 767 C CA . ASN A 1 102 ? 13.113 -6.355 -7.091 1.00 67.12 102 ASN A CA 1
ATOM 768 C C . ASN A 1 102 ? 12.178 -6.503 -5.885 1.00 67.12 102 ASN A C 1
ATOM 770 O O . ASN A 1 102 ? 11.594 -5.531 -5.407 1.00 67.12 102 ASN A O 1
ATOM 774 N N . THR A 1 103 ? 12.051 -7.734 -5.390 1.00 66.81 103 THR A N 1
ATOM 775 C CA . THR A 1 103 ? 11.096 -8.111 -4.342 1.00 66.81 103 THR A CA 1
ATOM 776 C C . THR A 1 103 ? 11.248 -7.249 -3.089 1.00 66.81 103 THR A C 1
ATOM 778 O O . THR A 1 103 ? 10.249 -6.908 -2.471 1.00 66.81 103 THR A O 1
ATOM 781 N N . SER A 1 104 ? 12.474 -6.840 -2.741 1.00 64.62 104 SER A N 1
ATOM 782 C CA . SER A 1 104 ? 12.729 -5.971 -1.585 1.00 64.62 104 SER A CA 1
ATOM 783 C C . SER A 1 104 ? 12.175 -4.556 -1.765 1.00 64.62 104 SER A C 1
ATOM 785 O O . SER A 1 104 ? 11.643 -3.994 -0.816 1.00 64.62 104 SER A O 1
ATOM 787 N N . VAL A 1 105 ? 12.271 -3.989 -2.973 1.00 69.31 105 VAL A N 1
ATOM 788 C CA . VAL A 1 105 ? 11.715 -2.659 -3.276 1.00 69.31 105 VAL A CA 1
ATOM 789 C C . VAL A 1 105 ? 10.198 -2.735 -3.245 1.00 69.31 105 VAL A C 1
ATOM 791 O O . VAL A 1 105 ? 9.562 -1.924 -2.582 1.00 69.31 105 VAL A O 1
ATOM 794 N N . LEU A 1 106 ? 9.632 -3.757 -3.888 1.00 71.50 106 LEU A N 1
ATOM 795 C CA . LEU A 1 106 ? 8.193 -3.964 -3.934 1.00 71.50 106 LEU A CA 1
ATOM 796 C C . LEU A 1 106 ? 7.600 -4.159 -2.535 1.00 71.50 106 LEU A C 1
ATOM 798 O O . LEU A 1 106 ? 6.576 -3.564 -2.226 1.00 71.50 106 LEU A O 1
ATOM 802 N N . LEU A 1 107 ? 8.269 -4.924 -1.671 1.00 73.06 107 LEU A N 1
ATOM 803 C CA . LEU A 1 107 ? 7.840 -5.149 -0.291 1.00 73.06 107 LEU A CA 1
ATOM 804 C C . LEU A 1 107 ? 7.874 -3.852 0.525 1.00 73.06 107 LEU A C 1
ATOM 806 O O . LEU A 1 107 ? 6.884 -3.528 1.171 1.00 73.06 107 LEU A O 1
ATOM 810 N N . ILE A 1 108 ? 8.968 -3.083 0.458 1.00 73.25 108 ILE A N 1
ATOM 811 C CA . ILE A 1 108 ? 9.070 -1.788 1.153 1.00 73.25 108 ILE A CA 1
ATOM 812 C C . ILE A 1 108 ? 7.979 -0.829 0.674 1.00 73.25 108 ILE A C 1
ATOM 814 O O . ILE A 1 108 ? 7.369 -0.154 1.494 1.00 73.25 108 ILE A O 1
ATOM 818 N N . LEU A 1 109 ? 7.731 -0.777 -0.635 1.00 73.81 109 LEU A N 1
ATOM 819 C CA . LEU A 1 109 ? 6.748 0.122 -1.231 1.00 73.81 109 LEU A CA 1
ATOM 820 C C . LEU A 1 109 ? 5.319 -0.287 -0.852 1.00 73.81 109 LEU A C 1
ATOM 822 O O . LEU A 1 109 ? 4.544 0.561 -0.440 1.00 73.81 109 LEU A O 1
ATOM 826 N N . SER A 1 110 ? 5.012 -1.587 -0.888 1.00 76.44 110 SER A N 1
ATOM 827 C CA . SER A 1 110 ? 3.708 -2.126 -0.472 1.00 76.44 110 SER A CA 1
ATOM 828 C C . SER A 1 110 ? 3.444 -1.841 1.004 1.00 76.44 110 SER A C 1
ATOM 830 O O . SER A 1 110 ? 2.385 -1.341 1.352 1.00 76.44 110 SER A O 1
ATOM 832 N N . VAL A 1 111 ? 4.428 -2.090 1.876 1.00 74.69 111 VAL A N 1
ATOM 833 C CA . VAL A 1 111 ? 4.302 -1.794 3.310 1.00 74.69 111 VAL A CA 1
ATOM 834 C C . VAL A 1 111 ? 4.141 -0.297 3.544 1.00 74.69 111 VAL A C 1
ATOM 836 O O . VAL A 1 111 ? 3.260 0.091 4.297 1.00 74.69 111 VAL A O 1
ATOM 839 N N . ALA A 1 112 ? 4.975 0.538 2.919 1.00 75.38 112 ALA A N 1
ATOM 840 C CA . ALA A 1 112 ? 4.940 1.985 3.119 1.00 75.38 112 ALA A CA 1
ATOM 841 C C . ALA A 1 112 ? 3.621 2.602 2.644 1.00 75.38 112 ALA A C 1
ATOM 843 O O . ALA A 1 112 ? 3.090 3.476 3.322 1.00 75.38 112 ALA A O 1
ATOM 844 N N . THR A 1 113 ? 3.097 2.130 1.511 1.00 78.12 113 THR A N 1
ATOM 845 C CA . THR A 1 113 ? 1.804 2.557 0.986 1.00 78.12 113 THR A CA 1
ATOM 846 C C . THR A 1 113 ? 0.667 2.096 1.891 1.00 78.12 113 THR A C 1
ATOM 848 O O . THR A 1 113 ? -0.064 2.949 2.361 1.00 78.12 113 THR A O 1
ATOM 851 N N . SER A 1 114 ? 0.572 0.809 2.250 1.00 80.06 114 SER A N 1
ATOM 852 C CA . SER A 1 114 ? -0.575 0.259 3.000 1.00 80.06 114 SER A CA 1
ATOM 853 C C . SER A 1 114 ? -0.687 0.685 4.478 1.00 80.06 114 SER A C 1
ATOM 855 O O . SER A 1 114 ? -1.575 0.204 5.191 1.00 80.06 114 SER A O 1
ATOM 857 N N . ILE A 1 115 ? 0.193 1.562 4.976 1.00 77.00 115 ILE A N 1
ATOM 858 C CA . ILE A 1 115 ? 0.042 2.187 6.303 1.00 77.00 115 ILE A CA 1
ATOM 859 C C . ILE A 1 115 ? -1.213 3.078 6.339 1.00 77.00 115 ILE A C 1
ATOM 861 O O . ILE A 1 115 ? -1.864 3.168 7.383 1.00 77.00 115 ILE A O 1
ATOM 865 N N . ASP A 1 116 ? -1.596 3.671 5.205 1.00 79.44 116 ASP A N 1
ATOM 866 C CA . ASP A 1 116 ? -2.841 4.433 5.051 1.00 79.44 116 ASP A CA 1
ATOM 867 C C . ASP A 1 116 ? -4.083 3.570 5.365 1.00 79.44 116 ASP A C 1
ATOM 869 O O . ASP A 1 116 ? -4.953 3.942 6.157 1.00 79.44 116 ASP A O 1
ATOM 873 N N . ALA A 1 117 ? -4.105 2.354 4.824 1.00 82.19 117 ALA A N 1
ATOM 874 C CA . ALA A 1 117 ? -5.166 1.373 4.937 1.00 82.19 117 ALA A CA 1
ATOM 875 C C . ALA A 1 117 ? -5.267 0.816 6.363 1.00 82.19 117 ALA A C 1
ATOM 877 O O . ALA A 1 117 ? -6.369 0.559 6.855 1.00 82.19 117 ALA A O 1
ATOM 878 N N . LEU A 1 118 ? -4.131 0.690 7.058 1.00 78.50 118 LEU A N 1
ATOM 879 C CA . LEU A 1 118 ? -4.095 0.340 8.477 1.00 78.50 118 LEU A CA 1
ATOM 880 C C . LEU A 1 118 ? -4.748 1.429 9.334 1.00 78.50 118 LEU A C 1
ATOM 882 O O . LEU A 1 118 ? -5.575 1.105 10.188 1.00 78.50 118 LEU A O 1
ATOM 886 N N . ALA A 1 119 ? -4.419 2.702 9.095 1.00 75.94 119 ALA A N 1
ATOM 887 C CA . ALA A 1 119 ? -5.001 3.820 9.838 1.00 75.94 119 ALA A CA 1
ATOM 888 C C . ALA A 1 119 ? -6.525 3.886 9.650 1.00 75.94 119 ALA A C 1
ATOM 890 O O . ALA A 1 119 ? -7.262 3.985 10.630 1.00 75.94 119 ALA A O 1
ATOM 891 N N . VAL A 1 120 ? -7.008 3.715 8.414 1.00 79.50 120 VAL A N 1
ATOM 892 C CA . VAL A 1 120 ? -8.450 3.631 8.129 1.00 79.50 120 VAL A CA 1
ATOM 893 C C . VAL A 1 120 ? -9.105 2.434 8.834 1.00 79.50 120 VAL A C 1
ATOM 895 O O . VAL A 1 120 ? -10.198 2.571 9.387 1.00 79.50 120 VAL A O 1
ATOM 898 N N . GLY A 1 121 ? -8.444 1.272 8.870 1.00 81.00 121 GLY A N 1
ATOM 899 C CA . GLY A 1 121 ? -8.914 0.098 9.616 1.00 81.00 121 GLY A CA 1
ATOM 900 C C . GLY A 1 121 ? -9.083 0.372 11.112 1.00 81.00 121 GLY A C 1
ATOM 901 O O . GLY A 1 121 ? -10.107 0.020 11.698 1.00 81.00 121 GLY A O 1
ATOM 902 N N . VAL A 1 122 ? -8.113 1.061 11.717 1.00 75.56 122 VAL A N 1
ATOM 903 C CA . VAL A 1 122 ? -8.194 1.518 13.113 1.00 75.56 122 VAL A CA 1
ATOM 904 C C . VAL A 1 122 ? -9.364 2.490 13.296 1.00 75.56 122 VAL A C 1
ATOM 906 O O . VAL A 1 122 ? -10.159 2.314 14.220 1.00 75.56 122 VAL A O 1
ATOM 909 N N . SER A 1 123 ? -9.543 3.464 12.396 1.00 73.94 123 SER A N 1
ATOM 910 C CA . SER A 1 123 ? -10.675 4.402 12.452 1.00 73.94 123 SER A CA 1
ATOM 911 C C . SER A 1 123 ? -12.035 3.693 12.406 1.00 73.94 123 SER A C 1
ATOM 913 O O . SER A 1 123 ? -12.953 4.091 13.123 1.00 73.94 123 SER A O 1
ATOM 915 N N . PHE A 1 124 ? -12.172 2.607 11.635 1.00 75.06 124 PHE A N 1
ATOM 916 C CA . PHE A 1 124 ? -13.393 1.792 11.632 1.00 75.06 124 PHE A CA 1
ATOM 917 C C . PHE A 1 124 ? -13.668 1.089 12.968 1.00 75.06 124 PHE A C 1
ATOM 919 O O . PHE A 1 124 ? -14.830 0.851 13.287 1.00 75.06 124 PHE A O 1
ATOM 926 N N . ALA A 1 125 ? -12.641 0.759 13.756 1.00 70.75 125 ALA A N 1
ATOM 927 C CA . ALA A 1 125 ? -12.827 0.165 15.082 1.00 70.75 125 ALA A CA 1
ATOM 928 C C . ALA A 1 125 ? -13.339 1.184 16.115 1.00 70.75 125 ALA A C 1
ATOM 930 O O . ALA A 1 125 ? -14.095 0.814 17.012 1.00 70.75 125 ALA A O 1
ATOM 931 N N . PHE A 1 126 ? -12.953 2.456 15.971 1.00 63.56 126 PHE A N 1
ATOM 932 C CA . PHE A 1 126 ? -13.443 3.559 16.804 1.00 63.56 126 PHE A CA 1
ATOM 933 C C . PHE A 1 126 ? -14.868 3.985 16.449 1.00 63.56 126 PHE A C 1
ATOM 935 O O . PHE A 1 126 ? -15.617 4.419 17.321 1.00 63.56 126 PHE A O 1
ATOM 942 N N . LEU A 1 127 ? -15.248 3.856 15.177 1.00 61.81 127 LEU A N 1
ATOM 943 C CA . LEU A 1 127 ? -16.565 4.226 14.665 1.00 61.81 127 LEU A CA 1
ATOM 944 C C . LEU A 1 127 ? -17.575 3.078 14.867 1.00 61.81 127 LEU A C 1
ATOM 946 O O . LEU A 1 127 ? -18.168 2.576 13.908 1.00 61.81 127 LEU A O 1
ATOM 950 N N . LYS A 1 128 ? -17.721 2.639 16.121 1.00 49.72 128 LYS A N 1
ATOM 951 C CA . LYS A 1 128 ? -18.807 1.765 16.578 1.00 49.72 128 LYS A CA 1
ATOM 952 C C . LYS A 1 128 ? -19.985 2.590 17.079 1.00 49.72 128 LYS A C 1
ATOM 954 O O . LYS A 1 128 ? -19.738 3.609 17.758 1.00 49.72 128 LYS A O 1
#

Radius of gyration: 16.7 Å; Cα contacts (8 Å, |Δi|>4): 78; chains: 1; bounding box: 48×26×46 Å

Mean predicted aligned error: 10.91 Å

pLDDT: mean 70.63, std 13.26, range [37.34, 88.94]